Protein AF-A0A645GY65-F1 (afdb_monomer_lite)

Sequence (149 aa):
MNASAKSGIRGVAYAVSGYEPAAQAVIEAFKMYVREEARAWEKEFPDELYYEWYRLYELKKPEKGGHPGNVRWFTERHIYETLAKSEGKILDIAKENREENGKRGDKIHMFLSDVGVKALRRHIGKIIGMASMCETKEQYESALERVFK

Organism: NCBI:txid1076179

pLDDT: mean 72.35, std 18.36, range [25.11, 96.75]

Foldseek 3Di:
DDDDPPVPPDPDPPPDDDDDPVVVVLVVVLVQWFALAFADDDCLADVLLLVLVCQAVVNDQDPPPDGPPCVVVCCCPQQLVLCCLVSPPNNVVLVVSCVVHHDPPGDSNRRTDPVNSVVSSVSSVVLSVLSVPDNHNVSSVVSSVVVRD

InterPro domains:
  IPR018874 Bacteriophage Mx8, p63, C-terminal [PF10546] (31-119)

Structure (mmCIF, N/CA/C/O backbone):
data_AF-A0A645GY65-F1
#
_entry.id   AF-A0A645GY65-F1
#
loop_
_atom_site.group_PDB
_atom_site.id
_atom_site.type_symbol
_atom_site.label_atom_id
_atom_site.label_alt_id
_atom_site.label_comp_id
_atom_site.label_asym_id
_atom_site.label_entity_id
_atom_site.label_seq_id
_atom_site.pdbx_PDB_ins_code
_atom_site.Cartn_x
_atom_site.Cartn_y
_atom_site.Cartn_z
_atom_site.occupancy
_atom_site.B_iso_or_equiv
_atom_site.auth_seq_id
_atom_site.auth_comp_id
_atom_site.auth_asym_id
_atom_site.auth_atom_id
_atom_site.pdbx_PDB_model_num
ATOM 1 N N . MET A 1 1 ? 19.492 1.162 -36.574 1.00 39.34 1 MET A N 1
ATOM 2 C CA . MET A 1 1 ? 19.285 -0.121 -35.867 1.00 39.34 1 MET A CA 1
ATOM 3 C C . MET A 1 1 ? 20.608 -0.548 -35.250 1.00 39.34 1 MET A C 1
ATOM 5 O O . MET A 1 1 ? 21.632 -0.233 -35.842 1.00 39.34 1 MET A O 1
ATOM 9 N N . ASN A 1 2 ? 20.539 -1.229 -34.099 1.00 25.11 2 ASN A N 1
ATOM 10 C CA . ASN A 1 2 ? 21.614 -1.712 -33.206 1.00 25.11 2 ASN A CA 1
ATOM 11 C C . ASN A 1 2 ? 21.962 -0.695 -32.101 1.00 25.11 2 ASN A C 1
ATOM 13 O O . ASN A 1 2 ? 22.823 0.156 -32.276 1.00 25.11 2 ASN A O 1
ATOM 17 N N . ALA A 1 3 ? 21.126 -0.532 -31.070 1.00 33.16 3 ALA A N 1
ATOM 18 C CA . ALA A 1 3 ? 20.764 -1.467 -29.989 1.00 33.16 3 ALA A CA 1
ATOM 19 C C . ALA A 1 3 ? 21.878 -1.628 -28.935 1.00 33.16 3 ALA A C 1
ATOM 21 O O . ALA A 1 3 ? 22.902 -2.251 -29.171 1.00 33.16 3 ALA A O 1
ATOM 22 N N . SER A 1 4 ? 21.598 -1.044 -27.765 1.00 41.69 4 SER A N 1
ATOM 23 C CA . SER A 1 4 ? 22.017 -1.466 -26.425 1.00 41.69 4 SER A CA 1
ATOM 24 C C . SER A 1 4 ? 23.502 -1.785 -26.192 1.00 41.69 4 SER A C 1
ATOM 26 O O . SER A 1 4 ? 23.890 -2.933 -26.024 1.00 41.69 4 SER A O 1
ATOM 28 N N . ALA A 1 5 ? 24.331 -0.745 -26.074 1.00 32.97 5 ALA A N 1
ATOM 29 C CA . ALA A 1 5 ? 25.681 -0.854 -25.496 1.00 32.97 5 ALA A CA 1
ATOM 30 C C . ALA A 1 5 ? 25.869 -0.001 -24.222 1.00 32.97 5 ALA A C 1
ATOM 32 O O . ALA A 1 5 ? 26.986 0.175 -23.747 1.00 32.97 5 ALA A O 1
ATOM 33 N N . LYS A 1 6 ? 24.779 0.529 -23.643 1.00 33.69 6 LYS A N 1
ATOM 34 C CA . LYS A 1 6 ? 24.799 1.271 -22.363 1.00 33.69 6 LYS A CA 1
ATOM 35 C C . LYS A 1 6 ? 24.056 0.585 -21.212 1.00 33.69 6 LYS A C 1
ATOM 37 O O . LYS A 1 6 ? 24.074 1.102 -20.104 1.00 33.69 6 LYS A O 1
ATOM 42 N N . SER A 1 7 ? 23.462 -0.583 -21.453 1.00 39.22 7 SER A N 1
ATOM 43 C CA . SER A 1 7 ? 22.717 -1.352 -20.441 1.00 39.22 7 SER A CA 1
ATOM 44 C C . SER A 1 7 ? 23.596 -2.397 -19.713 1.00 39.22 7 SER A C 1
ATOM 46 O O . SER A 1 7 ? 23.162 -3.073 -18.792 1.00 39.22 7 SER A O 1
ATOM 48 N N . GLY A 1 8 ? 24.883 -2.503 -20.073 1.00 31.66 8 GLY A N 1
ATOM 49 C CA . GLY A 1 8 ? 25.800 -3.521 -19.541 1.00 31.66 8 GLY A CA 1
ATOM 50 C C . GLY A 1 8 ? 26.420 -3.242 -18.166 1.00 31.66 8 GLY A C 1
ATOM 51 O O . GLY A 1 8 ? 27.211 -4.054 -17.702 1.00 31.66 8 GLY A O 1
ATOM 52 N N . ILE A 1 9 ? 26.131 -2.111 -17.512 1.00 38.38 9 ILE A N 1
ATOM 53 C CA . ILE A 1 9 ? 26.798 -1.735 -16.253 1.00 38.38 9 ILE A CA 1
ATOM 54 C C . ILE A 1 9 ? 25.813 -1.007 -15.334 1.00 38.38 9 ILE A C 1
ATOM 56 O O . ILE A 1 9 ? 25.850 0.215 -15.213 1.00 38.38 9 ILE A O 1
ATOM 60 N N . ARG A 1 10 ? 24.911 -1.756 -14.694 1.00 38.78 10 ARG A N 1
ATOM 61 C CA . ARG A 1 10 ? 24.408 -1.405 -13.350 1.00 38.78 10 ARG A CA 1
ATOM 62 C C . ARG A 1 10 ? 23.792 -2.570 -12.567 1.00 38.78 10 ARG A C 1
ATOM 64 O O . ARG A 1 10 ? 23.155 -2.370 -11.548 1.00 38.78 10 ARG A O 1
ATOM 71 N N . GLY A 1 11 ? 24.100 -3.809 -12.952 1.00 39.19 11 GLY A N 1
ATOM 72 C CA . GLY A 1 11 ? 23.911 -4.992 -12.102 1.00 39.19 11 GLY A CA 1
ATOM 73 C C . GLY A 1 11 ? 24.968 -5.130 -10.995 1.00 39.19 11 GLY A C 1
ATOM 74 O O . GLY A 1 11 ? 25.327 -6.247 -10.641 1.00 39.19 11 GLY A O 1
ATOM 75 N N . VAL A 1 12 ? 25.530 -4.022 -10.497 1.00 43.38 12 VAL A N 1
ATOM 76 C CA . VAL A 1 12 ? 26.691 -4.019 -9.592 1.00 43.38 12 VAL A CA 1
ATOM 77 C C . VAL A 1 12 ? 26.469 -3.018 -8.459 1.00 43.38 12 VAL A C 1
ATOM 79 O O . VAL A 1 12 ? 27.071 -1.952 -8.425 1.00 43.38 12 VAL A O 1
ATOM 82 N N . ALA A 1 13 ? 25.601 -3.381 -7.517 1.00 37.78 13 ALA A N 1
ATOM 83 C CA . ALA A 1 13 ? 25.566 -2.764 -6.187 1.00 37.78 13 ALA A CA 1
ATOM 84 C C . ALA A 1 13 ? 25.599 -3.787 -5.035 1.00 37.78 13 ALA A C 1
ATOM 86 O O . ALA A 1 13 ? 25.498 -3.399 -3.880 1.00 37.78 13 ALA A O 1
ATOM 87 N N . TYR A 1 14 ? 25.832 -5.077 -5.310 1.00 40.44 14 TYR A N 1
ATOM 88 C CA . TYR A 1 14 ? 26.063 -6.082 -4.258 1.00 40.44 14 TYR A CA 1
ATOM 89 C C . TYR A 1 14 ? 27.340 -6.887 -4.483 1.00 40.44 14 TYR A C 1
ATOM 91 O O . TYR A 1 14 ? 27.427 -8.080 -4.210 1.00 40.44 14 TYR A O 1
ATOM 99 N N . ALA A 1 15 ? 28.380 -6.197 -4.944 1.00 37.50 15 ALA A N 1
ATOM 100 C CA . ALA A 1 15 ? 29.741 -6.702 -4.902 1.00 37.50 15 ALA A CA 1
ATOM 101 C C . ALA A 1 15 ? 30.313 -6.628 -3.473 1.00 37.50 15 ALA A C 1
ATOM 103 O O . ALA A 1 15 ? 31.342 -5.999 -3.282 1.00 37.50 15 ALA A O 1
ATOM 104 N N . VAL A 1 16 ? 29.669 -7.254 -2.478 1.00 44.41 16 VAL A N 1
ATOM 105 C CA . VAL A 1 16 ? 30.331 -7.706 -1.240 1.00 44.41 16 VAL A CA 1
ATOM 106 C C . VAL A 1 16 ? 29.536 -8.883 -0.647 1.00 44.41 16 VAL A C 1
ATOM 108 O O . VAL A 1 16 ? 28.386 -8.716 -0.260 1.00 44.41 16 VAL A O 1
ATOM 111 N N . SER A 1 17 ? 30.206 -10.030 -0.483 1.00 44.38 17 SER A N 1
ATOM 112 C CA . SER A 1 17 ? 29.851 -11.200 0.352 1.00 44.38 17 SER A CA 1
ATOM 113 C C . SER A 1 17 ? 28.990 -12.331 -0.248 1.00 44.38 17 SER A C 1
ATOM 115 O O . SER A 1 17 ? 27.897 -12.117 -0.748 1.00 44.38 17 SER A O 1
ATOM 117 N N . GLY A 1 18 ? 29.500 -13.565 -0.111 1.00 44.66 18 GLY A N 1
ATOM 118 C CA . GLY A 1 18 ? 28.708 -14.775 0.153 1.00 44.66 18 GLY A CA 1
ATOM 119 C C . GLY A 1 18 ? 27.786 -15.282 -0.957 1.00 44.66 18 GLY A C 1
ATOM 120 O O . GLY A 1 18 ? 26.628 -14.895 -1.044 1.00 44.66 18 GLY A O 1
ATOM 121 N N . TYR A 1 19 ? 28.270 -16.240 -1.748 1.00 37.78 19 TYR A N 1
ATOM 122 C CA . TYR A 1 19 ? 27.433 -17.023 -2.658 1.00 37.78 19 TYR A CA 1
ATOM 123 C C . TYR A 1 19 ? 26.401 -17.852 -1.866 1.00 37.78 19 TYR A C 1
ATOM 125 O O . TYR A 1 19 ? 26.767 -18.801 -1.178 1.00 37.78 19 TYR A O 1
ATOM 133 N N . GLU A 1 20 ? 25.121 -17.495 -1.980 1.00 41.62 20 GLU A N 1
ATOM 134 C CA . GLU A 1 20 ? 23.972 -18.176 -1.366 1.00 41.62 20 GLU A CA 1
ATOM 135 C C . GLU A 1 20 ? 22.923 -18.443 -2.469 1.00 41.62 20 GLU A C 1
ATOM 137 O O . GLU A 1 20 ? 22.259 -17.510 -2.933 1.00 41.62 20 GLU A O 1
ATOM 142 N N . PRO A 1 21 ? 22.750 -19.696 -2.934 1.00 45.09 21 PRO A N 1
ATOM 143 C CA . PRO A 1 21 ? 21.806 -20.046 -4.004 1.00 45.09 21 PRO A CA 1
ATOM 144 C C . PRO A 1 21 ? 20.354 -19.615 -3.734 1.00 45.09 21 PRO A C 1
ATOM 146 O O . PRO A 1 21 ? 19.621 -19.274 -4.664 1.00 45.09 21 PRO A O 1
ATOM 149 N N . ALA A 1 22 ? 19.950 -19.563 -2.461 1.00 47.94 22 ALA A N 1
ATOM 150 C CA . ALA A 1 22 ? 18.637 -19.075 -2.049 1.00 47.94 22 ALA A CA 1
ATOM 151 C C . ALA A 1 22 ? 18.451 -17.579 -2.350 1.00 47.94 22 ALA A C 1
ATOM 153 O O . ALA A 1 22 ? 17.368 -17.170 -2.765 1.00 47.94 22 ALA A O 1
ATOM 154 N N . ALA A 1 23 ? 19.504 -16.766 -2.208 1.00 42.19 23 ALA A N 1
ATOM 155 C CA . ALA A 1 23 ? 19.465 -15.335 -2.497 1.00 42.19 23 ALA A CA 1
ATOM 156 C C . ALA A 1 23 ? 19.293 -15.052 -3.998 1.00 42.19 23 ALA A C 1
ATOM 158 O O . ALA A 1 23 ? 18.580 -14.117 -4.362 1.00 42.19 23 ALA A O 1
ATOM 159 N N . GLN A 1 24 ? 19.874 -15.882 -4.868 1.00 44.69 24 GLN A N 1
ATOM 160 C CA . GLN A 1 24 ? 19.750 -15.732 -6.319 1.00 44.69 24 GLN A CA 1
ATOM 161 C C . GLN A 1 24 ? 18.357 -16.117 -6.834 1.00 44.69 24 GLN A C 1
ATOM 163 O O . GLN A 1 24 ? 17.780 -15.371 -7.620 1.00 44.69 24 GLN A O 1
ATOM 168 N N . ALA A 1 25 ? 17.781 -17.227 -6.359 1.00 45.19 25 ALA A N 1
ATOM 169 C CA . ALA A 1 25 ? 16.414 -17.630 -6.715 1.00 45.19 25 ALA A CA 1
ATOM 170 C C . ALA A 1 25 ? 15.377 -16.582 -6.275 1.00 45.19 25 ALA A C 1
ATOM 172 O O . ALA A 1 25 ? 14.427 -16.274 -6.991 1.00 45.19 25 ALA A O 1
ATOM 173 N N . VAL A 1 26 ? 15.622 -15.981 -5.111 1.00 45.38 26 VAL A N 1
ATOM 174 C CA . VAL A 1 26 ? 14.944 -14.789 -4.601 1.00 45.38 26 VAL A CA 1
ATOM 175 C C . VAL A 1 26 ? 15.076 -13.647 -5.614 1.00 45.38 26 VAL A C 1
ATOM 177 O O . VAL A 1 26 ? 14.064 -13.190 -6.132 1.00 45.38 26 VAL A O 1
ATOM 180 N N . ILE A 1 27 ? 16.291 -13.223 -5.974 1.00 47.78 27 ILE A N 1
ATOM 181 C CA . ILE A 1 27 ? 16.529 -12.129 -6.937 1.00 47.78 27 ILE A CA 1
ATOM 182 C C . ILE A 1 27 ? 15.859 -12.392 -8.298 1.00 47.78 27 ILE A C 1
ATOM 184 O O . ILE A 1 27 ? 15.284 -11.477 -8.885 1.00 47.78 27 ILE A O 1
ATOM 188 N N . GLU A 1 28 ? 15.892 -13.622 -8.805 1.00 54.38 28 GLU A N 1
ATOM 189 C CA . GLU A 1 28 ? 15.247 -13.997 -10.068 1.00 54.38 28 GLU A CA 1
ATOM 190 C C . GLU A 1 28 ? 13.721 -13.987 -9.983 1.00 54.38 28 GLU A C 1
ATOM 192 O O . GLU A 1 28 ? 13.072 -13.478 -10.898 1.00 54.38 28 GLU A O 1
ATOM 197 N N . ALA A 1 29 ? 13.145 -14.445 -8.867 1.00 52.78 29 ALA A N 1
ATOM 198 C CA . ALA A 1 29 ? 11.728 -14.245 -8.590 1.00 52.78 29 ALA A CA 1
ATOM 199 C C . ALA A 1 29 ? 11.391 -12.747 -8.575 1.00 52.78 29 ALA A C 1
ATOM 201 O O . ALA A 1 29 ? 10.402 -12.346 -9.180 1.00 52.78 29 ALA A O 1
ATOM 202 N N . PHE A 1 30 ? 12.251 -11.905 -7.992 1.00 57.47 30 PHE A N 1
ATOM 203 C CA . PHE A 1 30 ? 12.052 -10.453 -7.920 1.00 57.47 30 PHE A CA 1
ATOM 204 C C . PHE A 1 30 ? 12.163 -9.739 -9.274 1.00 57.47 30 PHE A C 1
ATOM 206 O O . PHE A 1 30 ? 11.383 -8.819 -9.531 1.00 57.47 30 PHE A O 1
ATOM 213 N N . LYS A 1 31 ? 13.029 -10.202 -10.186 1.00 61.25 31 LYS A N 1
ATOM 214 C CA . LYS A 1 31 ? 13.088 -9.702 -11.574 1.00 61.25 31 LYS A CA 1
ATOM 215 C C . LYS A 1 31 ? 11.771 -9.888 -12.324 1.00 61.25 31 LYS A C 1
ATOM 217 O O . LYS A 1 31 ? 11.474 -9.106 -13.218 1.00 61.25 31 LYS A O 1
ATOM 222 N N . MET A 1 32 ? 10.956 -10.880 -11.955 1.00 65.19 32 MET A N 1
ATOM 223 C CA . MET A 1 32 ? 9.642 -11.056 -12.571 1.00 65.19 32 MET A CA 1
ATOM 224 C C . MET A 1 32 ? 8.642 -9.978 -12.161 1.00 65.19 32 MET A C 1
ATOM 226 O O . MET A 1 32 ? 7.670 -9.806 -12.887 1.00 65.19 32 MET A O 1
ATOM 230 N N . TYR A 1 33 ? 8.840 -9.260 -11.047 1.00 62.81 33 TYR A N 1
ATOM 231 C CA . TYR A 1 33 ? 7.889 -8.274 -10.508 1.00 62.81 33 TYR A CA 1
ATOM 232 C C . TYR A 1 33 ? 8.244 -6.818 -10.841 1.00 62.81 33 TYR A C 1
ATOM 234 O O . TYR A 1 33 ? 7.383 -5.945 -10.728 1.00 62.81 33 TYR A O 1
ATOM 242 N N . VAL A 1 34 ? 9.473 -6.545 -11.286 1.00 66.56 34 VAL A N 1
ATOM 243 C CA . VAL A 1 34 ? 9.984 -5.192 -11.563 1.00 66.56 34 VAL A CA 1
ATOM 244 C C . VAL A 1 34 ? 10.368 -5.069 -13.040 1.00 66.56 34 VAL A C 1
ATOM 246 O O . VAL A 1 34 ? 10.844 -6.023 -13.646 1.00 66.56 34 VAL A O 1
ATOM 249 N N . ARG A 1 35 ? 10.143 -3.897 -13.635 1.00 75.50 35 ARG A N 1
ATOM 250 C CA . ARG A 1 35 ? 10.564 -3.545 -15.000 1.00 75.50 35 ARG A CA 1
ATOM 251 C C . ARG A 1 35 ? 11.487 -2.328 -14.971 1.00 75.50 35 ARG A C 1
ATOM 253 O O . ARG A 1 35 ? 11.348 -1.475 -14.103 1.00 75.50 35 ARG A O 1
ATOM 260 N N . GLU A 1 36 ? 12.394 -2.246 -15.941 1.00 65.19 36 GLU A N 1
ATOM 261 C CA . GLU A 1 36 ? 13.403 -1.175 -16.024 1.00 65.19 36 GLU A CA 1
ATOM 262 C C . GLU A 1 36 ? 12.829 0.180 -16.442 1.00 65.19 36 GLU A C 1
ATOM 264 O O . GLU A 1 36 ? 13.295 1.228 -16.007 1.00 65.19 36 GLU A O 1
ATOM 269 N N . GLU A 1 37 ? 11.800 0.171 -17.285 1.00 67.69 37 GLU A N 1
ATOM 270 C CA . GLU A 1 37 ? 11.194 1.396 -17.800 1.00 67.69 37 GLU A CA 1
ATOM 271 C C . GLU A 1 37 ? 9.830 1.638 -17.170 1.00 67.69 37 GLU A C 1
ATOM 273 O O . GLU A 1 37 ? 9.017 0.716 -17.062 1.00 67.69 37 GLU A O 1
ATOM 278 N N . ALA A 1 38 ? 9.539 2.897 -16.844 1.00 71.88 38 ALA A N 1
ATOM 279 C CA . ALA A 1 38 ? 8.220 3.304 -16.391 1.00 71.88 38 ALA A CA 1
ATOM 280 C C . ALA A 1 38 ? 7.160 2.980 -17.459 1.00 71.88 38 ALA A C 1
ATOM 282 O O . ALA A 1 38 ? 7.228 3.451 -18.596 1.00 71.88 38 ALA A O 1
ATOM 283 N N . ARG A 1 39 ? 6.148 2.194 -17.094 1.00 71.38 39 ARG A N 1
ATOM 284 C CA . ARG A 1 39 ? 4.963 1.990 -17.934 1.00 71.38 39 ARG A CA 1
ATOM 285 C C . ARG A 1 39 ? 4.087 3.250 -17.951 1.00 71.38 39 ARG A C 1
ATOM 287 O O . ARG A 1 39 ? 4.200 4.108 -17.074 1.00 71.38 39 ARG A O 1
ATOM 294 N N . ALA A 1 40 ? 3.176 3.339 -18.921 1.00 68.81 40 ALA A N 1
ATOM 295 C CA . ALA A 1 40 ? 2.171 4.400 -18.948 1.00 68.81 40 ALA A CA 1
ATOM 296 C C . ALA A 1 40 ? 1.359 4.414 -17.642 1.00 68.81 40 ALA A C 1
ATOM 298 O O . ALA A 1 40 ? 1.037 3.360 -17.092 1.00 68.81 40 ALA A O 1
ATOM 299 N N . TRP A 1 41 ? 1.045 5.608 -17.136 1.00 65.06 41 TRP A N 1
ATOM 300 C CA . TRP A 1 41 ? 0.253 5.735 -15.917 1.00 65.06 41 TRP A CA 1
ATOM 301 C C . TRP A 1 41 ? -1.121 5.088 -16.113 1.00 65.06 41 TRP A C 1
ATOM 303 O O . TRP A 1 41 ? -1.842 5.415 -17.054 1.00 65.06 41 TRP A O 1
ATOM 313 N N . GLU A 1 42 ? -1.483 4.197 -15.200 1.00 63.56 42 GLU A N 1
ATOM 314 C CA . GLU A 1 42 ? -2.791 3.557 -15.143 1.00 63.56 42 GLU A CA 1
ATOM 315 C C . GLU A 1 42 ? -3.310 3.692 -13.714 1.00 63.56 42 GLU A C 1
ATOM 317 O O . GLU A 1 42 ? -2.539 3.684 -12.746 1.00 63.56 42 GLU A O 1
ATOM 322 N N . LYS A 1 43 ? -4.627 3.822 -13.563 1.00 74.44 43 LYS A N 1
ATOM 323 C CA . LYS A 1 43 ? -5.246 3.899 -12.244 1.00 74.44 43 LYS A CA 1
ATOM 324 C C . LYS A 1 43 ? -5.228 2.516 -11.587 1.00 74.44 43 LYS A C 1
ATOM 326 O O . LYS A 1 43 ? -6.160 1.738 -11.734 1.00 74.44 43 LYS A O 1
ATOM 331 N N . GLU A 1 44 ? -4.156 2.233 -10.856 1.00 77.31 44 GLU A N 1
ATOM 332 C CA . GLU A 1 44 ? -3.969 0.970 -10.124 1.00 77.31 44 GLU A CA 1
ATOM 333 C C . GLU A 1 44 ? -4.670 0.926 -8.768 1.00 77.31 44 GLU A C 1
ATOM 335 O O . GLU A 1 44 ? -4.989 -0.140 -8.246 1.00 77.31 44 GLU A O 1
ATOM 340 N N . PHE A 1 45 ? -4.896 2.099 -8.187 1.00 80.56 45 PHE A N 1
ATOM 341 C CA . PHE A 1 45 ? -5.469 2.243 -6.861 1.00 80.56 45 PHE A CA 1
ATOM 342 C C . PHE A 1 45 ? -6.964 2.560 -7.006 1.00 80.56 45 PHE A C 1
ATOM 344 O O . PHE A 1 45 ? -7.307 3.607 -7.571 1.00 80.56 45 PHE A O 1
ATOM 351 N N . PRO A 1 46 ? -7.859 1.665 -6.553 1.00 86.31 46 PRO A N 1
ATOM 352 C CA . PRO A 1 46 ? -9.297 1.874 -6.637 1.00 86.31 46 PRO A CA 1
ATOM 353 C C . PRO A 1 46 ? -9.746 2.952 -5.644 1.00 86.31 46 PRO A C 1
ATOM 355 O O . PRO A 1 46 ? -9.156 3.114 -4.576 1.00 86.31 46 PRO A O 1
ATOM 358 N N . ASP A 1 47 ? -10.827 3.664 -5.974 1.00 85.88 47 ASP A N 1
ATOM 359 C CA . ASP A 1 47 ? -11.347 4.748 -5.124 1.00 85.88 47 ASP A CA 1
ATOM 360 C C . ASP A 1 47 ? -11.805 4.258 -3.746 1.00 85.88 47 ASP A C 1
ATOM 362 O O . ASP A 1 47 ? -11.685 4.981 -2.760 1.00 85.88 47 ASP A O 1
ATOM 366 N N . GLU A 1 48 ? -12.268 3.010 -3.680 1.00 89.31 48 GLU A N 1
ATOM 367 C CA . GLU A 1 48 ? -12.691 2.325 -2.458 1.00 89.31 48 GLU A CA 1
ATOM 368 C C . GLU A 1 48 ? -11.605 2.320 -1.378 1.00 89.31 48 GLU A C 1
ATOM 370 O O . GLU A 1 48 ? -11.891 2.626 -0.224 1.00 89.31 48 GLU A O 1
ATOM 375 N N . LEU A 1 49 ? -10.341 2.099 -1.758 1.00 90.06 49 LEU A N 1
ATOM 376 C CA . LEU A 1 49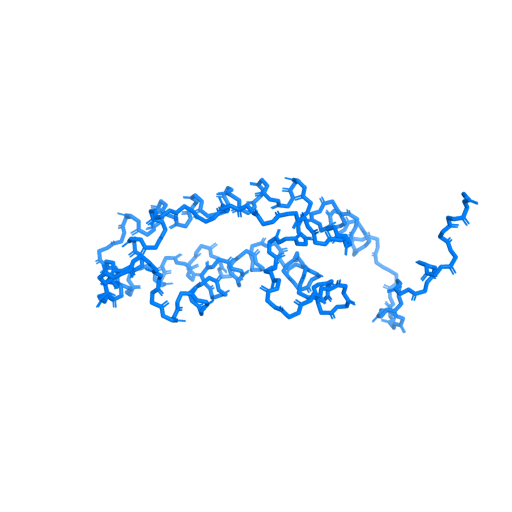 ? -9.215 2.158 -0.825 1.00 90.06 49 LEU A CA 1
ATOM 377 C C . LEU A 1 49 ? -9.139 3.519 -0.124 1.00 90.06 49 LEU A C 1
ATOM 379 O O . LEU A 1 49 ? -8.936 3.607 1.086 1.00 90.06 49 LEU A O 1
ATOM 383 N N . TYR A 1 50 ? -9.305 4.594 -0.893 1.00 87.56 50 TYR A N 1
ATOM 384 C CA . TYR A 1 50 ? -9.237 5.945 -0.358 1.00 87.56 50 TYR A CA 1
ATOM 385 C C . TYR A 1 50 ? -10.463 6.278 0.491 1.00 87.56 50 TYR A C 1
ATOM 387 O O . TYR A 1 50 ? -10.325 6.983 1.487 1.00 87.56 50 TYR A O 1
ATOM 395 N N . TYR A 1 51 ? -11.641 5.757 0.141 1.00 89.38 51 TYR A N 1
ATOM 396 C CA . TYR A 1 51 ? -12.846 5.910 0.954 1.00 89.38 51 TYR A CA 1
ATOM 397 C C . TYR A 1 51 ? -12.719 5.236 2.315 1.00 89.38 51 TYR A C 1
ATOM 399 O O . TYR A 1 51 ? -13.065 5.860 3.318 1.00 89.38 51 TYR A O 1
ATOM 407 N N . GLU A 1 52 ? -12.144 4.036 2.366 1.00 92.69 52 GLU A N 1
ATOM 408 C CA . GLU A 1 52 ? -11.866 3.366 3.635 1.00 92.69 52 GLU A CA 1
ATOM 409 C C . GLU A 1 52 ? -10.898 4.174 4.504 1.00 92.69 52 GLU A C 1
ATOM 411 O O . GLU A 1 52 ? -11.145 4.369 5.693 1.00 92.69 52 GLU A O 1
ATOM 416 N N . TRP A 1 53 ? -9.839 4.750 3.926 1.00 91.69 53 TRP A N 1
ATOM 417 C CA . TRP A 1 53 ? -8.946 5.627 4.691 1.00 91.69 53 TRP A CA 1
ATOM 418 C C . TRP A 1 53 ? -9.618 6.921 5.146 1.00 91.69 53 TRP A C 1
ATOM 420 O O . TRP A 1 53 ? -9.354 7.380 6.253 1.00 91.69 53 TRP A O 1
ATOM 430 N N . TYR A 1 54 ? -10.496 7.519 4.341 1.00 90.00 54 TYR A N 1
ATOM 431 C CA . TYR A 1 54 ? -11.222 8.716 4.773 1.00 90.00 54 TYR A CA 1
ATOM 432 C C . TYR A 1 54 ? -12.146 8.424 5.944 1.00 90.00 54 TYR A C 1
ATOM 434 O O . TYR A 1 54 ? -12.202 9.224 6.874 1.00 90.00 54 TYR A O 1
ATOM 442 N N . ARG A 1 55 ? -12.816 7.269 5.913 1.00 92.06 55 ARG A N 1
ATOM 443 C CA . ARG A 1 55 ? -13.669 6.792 6.998 1.00 92.06 55 ARG A CA 1
ATOM 444 C C . ARG A 1 55 ? -12.859 6.526 8.265 1.00 92.06 55 ARG A C 1
ATOM 446 O O . ARG A 1 55 ? -13.173 7.086 9.305 1.00 92.06 55 ARG A O 1
ATOM 453 N N . LEU A 1 56 ? -11.808 5.712 8.169 1.00 94.06 56 LEU A N 1
ATOM 454 C CA . LEU A 1 56 ? -11.036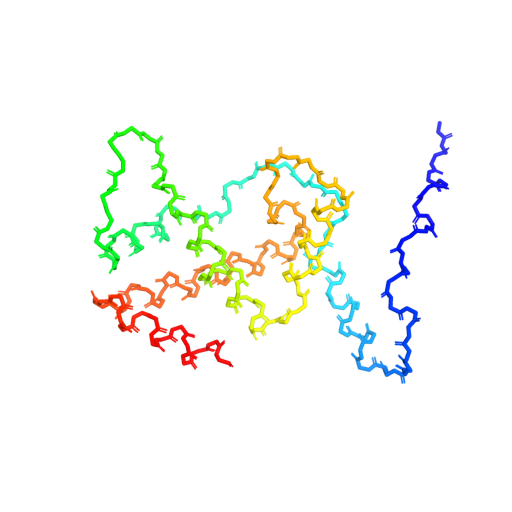 5.254 9.329 1.00 94.06 56 LEU A CA 1
ATOM 455 C C . LEU A 1 56 ? -10.217 6.369 9.988 1.00 94.0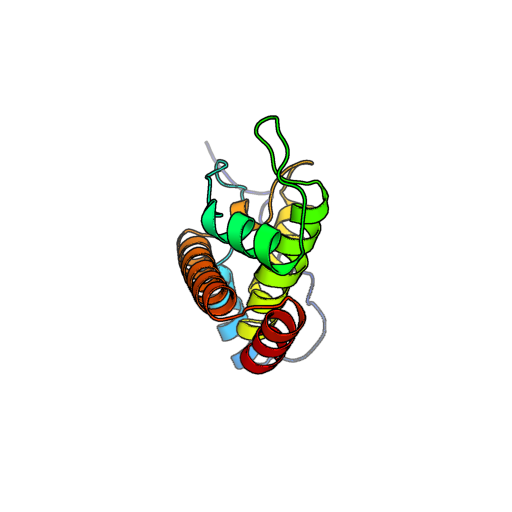6 56 LEU A C 1
ATOM 457 O O . LEU A 1 56 ? -10.084 6.381 11.205 1.00 94.06 56 LEU A O 1
ATOM 461 N N . TYR A 1 57 ? -9.666 7.296 9.200 1.00 91.31 57 TYR A N 1
ATOM 462 C CA . TYR A 1 57 ? -8.814 8.386 9.696 1.00 91.31 57 TYR A CA 1
ATOM 463 C C . TYR A 1 57 ? -9.555 9.725 9.806 1.00 91.31 57 TYR A C 1
ATOM 465 O O . TYR A 1 57 ? -8.906 10.757 9.975 1.00 91.31 57 TYR A O 1
ATOM 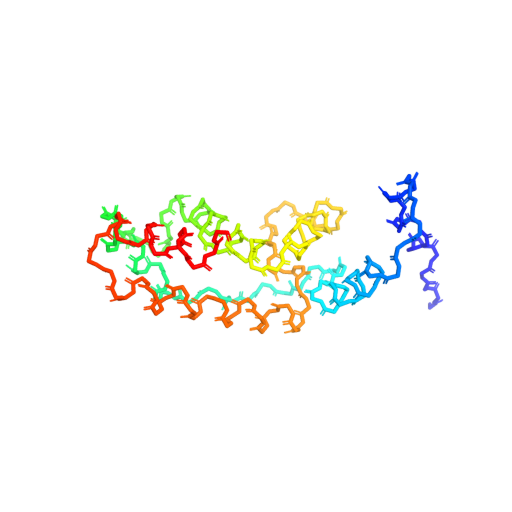473 N N . GLU A 1 58 ? -10.885 9.718 9.666 1.00 89.62 58 GLU A N 1
ATOM 474 C CA . GLU A 1 58 ? -11.751 10.904 9.763 1.00 89.62 58 GLU A CA 1
ATOM 475 C C . GLU A 1 58 ? -11.284 12.071 8.869 1.00 89.62 58 GLU A C 1
ATOM 477 O O . GLU A 1 58 ? -11.312 13.252 9.232 1.00 89.62 58 GLU A O 1
ATOM 482 N N . LEU A 1 59 ? -10.809 11.744 7.665 1.00 86.62 59 LEU A N 1
ATOM 483 C CA . LEU A 1 59 ? -10.240 12.726 6.747 1.00 86.62 59 LEU A CA 1
ATOM 484 C C . LEU A 1 59 ? -11.343 13.413 5.947 1.00 86.62 59 LEU A C 1
ATOM 486 O O . LEU A 1 59 ? -12.215 12.771 5.361 1.00 86.62 59 LEU A O 1
ATOM 490 N N . LYS A 1 60 ? -11.248 14.739 5.822 1.00 80.62 60 LYS A N 1
ATOM 491 C CA . LYS A 1 60 ? -12.138 15.501 4.941 1.00 80.62 60 LYS A CA 1
ATOM 492 C C . LYS A 1 60 ? -11.849 15.156 3.480 1.00 80.62 60 LYS A C 1
ATOM 494 O O . LYS A 1 60 ? -10.759 15.436 2.975 1.00 80.62 60 LYS A O 1
ATOM 499 N N . LYS A 1 61 ? -12.841 14.589 2.791 1.00 72.38 61 LYS A N 1
ATOM 500 C CA . LYS A 1 61 ? -12.792 14.400 1.337 1.00 72.38 61 LYS A CA 1
ATOM 501 C C . LYS A 1 61 ? -12.727 15.778 0.654 1.00 72.38 61 LYS A C 1
ATOM 503 O O . LYS A 1 61 ? -13.535 16.641 0.995 1.00 72.38 61 LYS A O 1
ATOM 508 N N . PRO A 1 62 ? -11.804 16.015 -0.294 1.00 71.75 62 PRO A N 1
ATOM 509 C CA . PRO A 1 62 ? -11.733 17.291 -0.998 1.00 71.75 62 PRO A CA 1
ATOM 510 C C . PRO A 1 62 ? -12.991 17.522 -1.847 1.00 71.75 62 PRO A C 1
ATOM 512 O O . PRO A 1 62 ? -13.462 16.605 -2.519 1.00 71.75 62 PRO A O 1
ATOM 515 N N . GLU A 1 63 ? -13.516 18.751 -1.846 1.00 67.31 63 GLU A N 1
ATOM 516 C CA . GLU A 1 63 ? -14.710 19.134 -2.625 1.00 67.31 63 GLU A CA 1
ATOM 517 C C . GLU A 1 63 ? -14.454 19.159 -4.140 1.00 67.31 63 GLU A C 1
ATOM 519 O O . GLU A 1 63 ? -15.356 18.910 -4.938 1.00 67.31 63 GLU A O 1
ATOM 524 N N . LYS A 1 64 ? -13.213 19.443 -4.554 1.00 64.88 64 LYS A N 1
ATOM 525 C CA . LYS A 1 64 ? -12.776 19.400 -5.954 1.00 64.88 64 LYS A CA 1
ATOM 526 C C . LYS A 1 64 ? -11.962 18.135 -6.178 1.00 64.88 64 LYS A C 1
ATOM 528 O O . LYS A 1 64 ? -11.057 17.858 -5.396 1.00 64.88 64 LYS A O 1
ATOM 533 N N . GLY A 1 65 ? -12.303 17.401 -7.242 1.00 57.72 65 GLY A N 1
ATOM 534 C CA . GLY A 1 65 ? -11.732 16.101 -7.600 1.00 57.72 65 GLY A CA 1
ATOM 535 C C . GLY A 1 65 ? -10.243 15.994 -7.274 1.00 57.72 65 GLY A C 1
ATOM 536 O O . GLY A 1 65 ? -9.417 16.702 -7.843 1.00 57.72 65 GLY A O 1
ATOM 537 N N . GLY A 1 66 ? -9.923 15.138 -6.309 1.00 65.88 66 GLY A N 1
ATOM 538 C CA . GLY A 1 66 ? -8.581 14.990 -5.775 1.00 65.88 66 GLY A CA 1
ATOM 539 C C . GLY A 1 66 ? -8.587 14.209 -4.469 1.00 65.88 66 GLY A C 1
ATOM 540 O O . GLY A 1 66 ? -9.621 14.034 -3.824 1.00 65.88 66 GLY A O 1
ATOM 541 N N . HIS A 1 67 ? -7.409 13.737 -4.086 1.00 70.44 67 HIS A N 1
ATOM 542 C CA . HIS A 1 67 ? -7.178 13.095 -2.803 1.00 70.44 67 HIS A CA 1
ATOM 543 C C . HIS A 1 67 ? -6.479 14.081 -1.853 1.00 70.44 67 HIS A C 1
ATOM 545 O O . HIS A 1 67 ? -5.689 14.906 -2.322 1.00 70.44 67 HIS A O 1
ATOM 551 N N . PRO A 1 68 ? -6.718 14.019 -0.531 1.00 71.38 68 PRO A N 1
ATOM 552 C CA . PRO A 1 68 ? -5.972 14.820 0.430 1.00 71.38 68 PRO A CA 1
ATOM 553 C C . PRO A 1 68 ? -4.458 14.559 0.324 1.00 71.38 68 PRO A C 1
ATOM 555 O O . PRO A 1 68 ? -4.022 13.461 -0.029 1.00 71.38 68 PRO A O 1
ATOM 558 N N . GLY A 1 69 ? -3.633 15.564 0.637 1.00 67.44 69 GLY A N 1
ATOM 559 C CA . GLY A 1 69 ? -2.175 15.500 0.430 1.00 67.44 69 GLY A CA 1
ATOM 560 C C . GLY A 1 69 ? -1.461 14.368 1.187 1.00 67.44 69 GLY A C 1
ATOM 561 O O . GLY A 1 69 ? -0.390 13.920 0.778 1.00 67.44 69 GLY A O 1
ATOM 562 N N . ASN A 1 70 ? -2.079 13.849 2.248 1.00 74.88 70 ASN A N 1
ATOM 563 C CA . ASN A 1 70 ? -1.583 12.718 3.031 1.00 74.88 70 ASN A CA 1
ATOM 564 C C . ASN A 1 70 ? -1.742 11.358 2.321 1.00 74.88 70 ASN A C 1
ATOM 566 O O . ASN A 1 70 ? -1.129 10.385 2.749 1.00 74.88 70 ASN A O 1
ATOM 570 N N . VAL A 1 71 ? -2.468 11.262 1.201 1.00 78.75 71 VAL A N 1
ATOM 571 C CA . VAL A 1 71 ? -2.648 9.994 0.470 1.00 78.75 71 VAL A CA 1
ATOM 572 C C . VAL A 1 71 ? -1.336 9.395 -0.034 1.00 78.75 71 VAL A C 1
ATOM 574 O O . VAL A 1 71 ? -1.196 8.171 -0.076 1.00 78.75 71 VAL A O 1
ATOM 577 N N . ARG A 1 72 ? -0.333 10.229 -0.336 1.00 75.75 72 ARG A N 1
ATOM 578 C CA . ARG A 1 72 ? 1.022 9.740 -0.635 1.00 75.75 72 ARG A CA 1
ATOM 579 C C . ARG A 1 72 ? 1.587 8.941 0.543 1.00 75.75 72 ARG A C 1
ATOM 581 O O . ARG A 1 72 ? 2.099 7.849 0.332 1.00 75.75 72 ARG A O 1
ATOM 588 N N . TRP A 1 73 ? 1.477 9.488 1.753 1.00 80.25 73 TRP A N 1
ATOM 589 C CA . TRP A 1 73 ? 1.957 8.848 2.977 1.00 80.25 73 TRP A CA 1
ATOM 590 C C . TRP A 1 73 ? 1.179 7.564 3.271 1.00 80.25 73 TRP A C 1
ATOM 592 O O . TRP A 1 73 ? 1.795 6.539 3.544 1.00 80.25 73 TRP A O 1
ATOM 602 N N . PHE A 1 74 ? -0.148 7.574 3.097 1.00 84.88 74 PHE A N 1
ATOM 603 C CA . PHE A 1 74 ? -0.949 6.362 3.272 1.00 84.88 74 PHE A CA 1
ATOM 604 C C . PHE A 1 74 ? -0.558 5.254 2.292 1.00 84.88 74 PHE A C 1
ATOM 606 O O . PHE A 1 74 ? -0.408 4.099 2.672 1.00 84.88 74 PHE A O 1
ATOM 613 N N . THR A 1 75 ? -0.356 5.605 1.023 1.00 82.69 75 THR A N 1
ATOM 614 C CA . THR A 1 75 ? 0.057 4.637 -0.000 1.00 82.69 75 THR A CA 1
ATOM 615 C C . THR A 1 75 ? 1.426 4.043 0.332 1.00 82.69 75 THR A C 1
ATOM 617 O O . THR A 1 75 ? 1.630 2.839 0.206 1.00 82.69 75 THR A O 1
ATOM 620 N N . GLU A 1 76 ? 2.356 4.879 0.793 1.00 78.25 76 GLU A N 1
ATOM 621 C CA . GLU A 1 76 ? 3.688 4.447 1.208 1.00 78.25 76 GLU A CA 1
ATOM 622 C C . GLU A 1 76 ? 3.633 3.493 2.405 1.00 78.25 76 GLU A C 1
ATOM 624 O O . GLU A 1 76 ? 4.129 2.373 2.313 1.00 78.25 76 GLU A O 1
ATOM 629 N N . ARG A 1 77 ? 2.935 3.872 3.472 1.00 82.62 77 ARG A N 1
ATOM 630 C CA . ARG A 1 77 ? 2.877 3.087 4.706 1.00 82.62 77 ARG A CA 1
ATOM 631 C C . ARG A 1 77 ? 1.984 1.852 4.609 1.00 82.62 77 ARG A C 1
ATOM 633 O O . ARG A 1 77 ? 2.377 0.759 4.996 1.00 82.62 77 ARG A O 1
ATOM 640 N N . HIS A 1 78 ? 0.758 1.999 4.118 1.00 86.25 78 HIS A N 1
ATOM 641 C CA . HIS A 1 78 ? -0.224 0.917 4.199 1.00 86.25 78 HIS A CA 1
ATOM 642 C C . HIS A 1 78 ? -0.158 -0.034 3.025 1.00 86.25 78 HIS A C 1
ATOM 644 O O . HIS A 1 78 ? -0.531 -1.183 3.209 1.00 86.25 78 HIS A O 1
ATOM 650 N N . ILE A 1 79 ? 0.302 0.401 1.848 1.00 84.00 79 ILE A N 1
ATOM 651 C CA . ILE A 1 79 ? 0.401 -0.477 0.676 1.00 84.00 79 ILE A CA 1
ATOM 652 C C . ILE A 1 79 ? 1.836 -0.930 0.479 1.00 84.00 79 ILE A C 1
ATOM 654 O O . ILE A 1 79 ? 2.104 -2.126 0.472 1.00 84.00 79 ILE A O 1
ATOM 658 N N . TYR A 1 80 ? 2.759 0.013 0.305 1.00 77.50 80 TYR A N 1
ATOM 659 C CA . TYR A 1 80 ? 4.121 -0.327 -0.073 1.00 77.50 80 TYR A CA 1
ATOM 660 C C . TYR A 1 80 ? 4.886 -0.995 1.074 1.00 77.50 80 TYR A C 1
ATOM 662 O O . TYR A 1 80 ? 5.405 -2.088 0.867 1.00 77.50 80 TYR A O 1
ATOM 670 N N . GLU A 1 81 ? 4.926 -0.417 2.278 1.00 75.94 81 GLU A N 1
ATOM 671 C CA . GLU A 1 81 ? 5.642 -1.042 3.403 1.00 75.94 81 GLU A CA 1
ATOM 672 C C . GLU A 1 81 ? 5.045 -2.401 3.791 1.00 75.94 81 GLU A C 1
ATOM 674 O O . GLU A 1 81 ? 5.790 -3.322 4.102 1.00 75.94 81 GLU A O 1
ATOM 679 N N . THR A 1 82 ? 3.722 -2.576 3.747 1.00 77.19 82 THR A N 1
ATOM 680 C CA . THR A 1 82 ? 3.093 -3.875 4.061 1.00 77.19 82 THR A CA 1
ATOM 681 C C . THR A 1 82 ? 3.359 -4.913 2.975 1.00 77.19 82 THR A C 1
ATOM 683 O O . THR A 1 82 ? 3.611 -6.073 3.295 1.00 77.19 82 THR A O 1
ATOM 686 N N . LEU A 1 83 ? 3.385 -4.498 1.703 1.00 73.88 83 LEU A N 1
ATOM 687 C CA . LEU A 1 83 ? 3.792 -5.352 0.590 1.00 73.88 83 LEU A CA 1
ATOM 688 C C . LEU A 1 83 ? 5.254 -5.782 0.764 1.00 73.88 83 LEU A C 1
ATOM 690 O O . LEU A 1 83 ? 5.562 -6.961 0.620 1.00 73.88 83 LEU A O 1
ATOM 694 N N . ALA A 1 84 ? 6.130 -4.851 1.153 1.00 64.81 84 ALA A N 1
ATOM 695 C CA . ALA A 1 84 ? 7.530 -5.116 1.470 1.00 64.81 84 ALA A CA 1
ATOM 696 C C . ALA A 1 84 ? 7.712 -5.971 2.730 1.00 64.81 84 ALA A C 1
ATOM 698 O O . ALA A 1 84 ? 8.677 -6.701 2.832 1.00 64.81 84 ALA A O 1
ATOM 699 N N . LYS A 1 85 ? 6.805 -5.955 3.703 1.00 64.50 85 LYS A N 1
ATOM 700 C CA . LYS A 1 85 ? 6.898 -6.891 4.836 1.00 64.50 85 LYS A CA 1
ATOM 701 C C . LYS A 1 85 ? 6.436 -8.294 4.453 1.00 64.50 85 LYS A C 1
ATOM 703 O O . LYS A 1 85 ? 7.042 -9.270 4.877 1.00 64.50 85 LYS A O 1
ATOM 708 N N . SER A 1 86 ? 5.426 -8.402 3.587 1.00 58.69 86 SER A N 1
ATOM 709 C CA . SER A 1 86 ? 4.967 -9.701 3.080 1.00 58.69 86 SER A CA 1
ATOM 710 C C . SER A 1 86 ? 5.898 -10.327 2.036 1.00 58.69 86 SER A C 1
ATOM 712 O O . SER A 1 86 ? 5.997 -11.547 1.973 1.00 58.69 86 SER A O 1
ATOM 714 N N . GLU A 1 87 ? 6.573 -9.505 1.222 1.00 58.62 87 GLU A N 1
ATOM 715 C CA . GLU A 1 87 ? 7.404 -9.932 0.083 1.00 58.62 87 GLU A CA 1
ATOM 716 C C . GLU A 1 87 ? 8.698 -9.104 -0.070 1.00 58.62 87 GLU A C 1
ATOM 718 O O . GLU A 1 87 ? 9.212 -8.911 -1.171 1.00 58.62 87 GLU A O 1
ATOM 723 N N . GLY A 1 88 ? 9.240 -8.629 1.055 1.00 54.56 88 GLY A N 1
ATOM 724 C CA . GLY A 1 88 ? 10.592 -8.096 1.287 1.00 54.56 88 GLY A CA 1
ATOM 725 C C . GLY A 1 88 ? 11.108 -7.059 0.302 1.00 54.56 88 GLY A C 1
ATOM 726 O O . GLY A 1 88 ? 11.204 -5.865 0.558 1.00 54.56 88 GLY A O 1
ATOM 727 N N . LYS A 1 89 ? 11.540 -7.589 -0.833 1.00 61.47 89 LYS A N 1
ATOM 728 C CA . LYS A 1 89 ? 12.533 -6.996 -1.714 1.00 61.47 89 LYS A CA 1
ATOM 729 C C . LYS A 1 89 ? 11.910 -6.302 -2.924 1.00 61.47 89 LYS A C 1
ATOM 731 O O . LYS A 1 89 ? 12.592 -5.513 -3.564 1.00 61.47 89 LYS A O 1
ATOM 736 N N . ILE A 1 90 ? 10.625 -6.533 -3.235 1.00 66.50 90 ILE A N 1
ATOM 737 C CA . ILE A 1 90 ? 9.973 -5.929 -4.420 1.00 66.50 90 ILE A CA 1
ATOM 738 C C . ILE A 1 90 ? 9.954 -4.404 -4.327 1.00 66.50 90 ILE A C 1
ATOM 740 O O . ILE A 1 90 ? 10.239 -3.724 -5.312 1.00 66.50 90 ILE A O 1
ATOM 744 N N . LEU A 1 91 ? 9.592 -3.861 -3.160 1.00 68.31 91 LEU A N 1
ATOM 745 C CA . LEU A 1 91 ? 9.423 -2.420 -3.016 1.00 68.31 91 LEU A CA 1
ATOM 746 C C . LEU A 1 91 ? 10.749 -1.678 -3.149 1.00 68.31 91 LEU A C 1
ATOM 748 O O . LEU A 1 91 ? 10.796 -0.666 -3.845 1.00 68.31 91 LEU A O 1
ATOM 752 N N . ASP A 1 92 ? 11.788 -2.162 -2.475 1.00 72.06 92 ASP A N 1
ATOM 753 C CA . ASP A 1 92 ? 13.092 -1.504 -2.457 1.00 72.06 92 ASP A CA 1
ATOM 754 C C . ASP A 1 92 ? 13.701 -1.511 -3.859 1.00 72.06 92 ASP A C 1
ATOM 756 O O . ASP A 1 92 ? 14.063 -0.456 -4.372 1.00 72.06 92 ASP A O 1
ATOM 760 N N . ILE A 1 93 ? 13.633 -2.651 -4.555 1.00 70.50 93 ILE A N 1
ATOM 761 C CA . ILE A 1 93 ? 14.085 -2.763 -5.947 1.00 70.50 93 ILE A CA 1
ATOM 762 C C . ILE A 1 93 ? 13.276 -1.831 -6.867 1.00 70.50 93 ILE A C 1
ATOM 764 O O . ILE A 1 93 ? 13.844 -1.172 -7.733 1.00 70.50 93 ILE A O 1
ATOM 768 N N . ALA A 1 94 ? 11.953 -1.723 -6.697 1.00 73.00 94 ALA A N 1
ATOM 769 C CA . ALA A 1 94 ? 11.134 -0.819 -7.510 1.00 73.00 94 ALA A CA 1
ATOM 770 C C . ALA A 1 94 ? 11.392 0.671 -7.201 1.00 73.00 94 ALA A C 1
ATOM 772 O O . ALA A 1 94 ? 11.280 1.515 -8.094 1.00 73.00 94 ALA A O 1
ATOM 773 N N . LYS A 1 95 ? 11.731 1.013 -5.950 1.00 76.06 95 LYS A N 1
ATOM 774 C CA . LYS A 1 95 ? 12.138 2.367 -5.543 1.00 76.06 95 LYS A CA 1
ATOM 775 C C . LYS A 1 95 ? 13.487 2.736 -6.149 1.00 76.06 95 LYS A C 1
ATOM 777 O O . LYS A 1 95 ? 13.573 3.788 -6.776 1.00 76.06 95 LYS A O 1
ATOM 782 N N . GLU A 1 96 ? 14.479 1.860 -6.023 1.00 76.94 96 GLU A N 1
ATOM 783 C CA . GLU A 1 96 ? 15.801 2.030 -6.632 1.00 76.94 96 GLU A CA 1
ATOM 784 C C . GLU A 1 96 ? 15.674 2.187 -8.149 1.00 76.94 96 GLU A C 1
ATOM 786 O O . GLU A 1 96 ? 16.152 3.165 -8.718 1.00 76.94 96 GLU A O 1
ATOM 791 N N . ASN A 1 97 ? 14.911 1.308 -8.805 1.00 74.81 97 ASN A N 1
ATOM 792 C CA . ASN A 1 97 ? 14.698 1.383 -10.248 1.00 74.81 97 ASN A CA 1
ATOM 793 C C . ASN A 1 97 ? 14.061 2.718 -10.674 1.00 74.81 97 ASN A C 1
ATOM 795 O O . ASN A 1 97 ? 14.495 3.354 -11.636 1.00 74.81 97 ASN A O 1
ATOM 799 N N . ARG A 1 98 ? 13.072 3.197 -9.913 1.00 82.75 98 ARG A N 1
ATOM 800 C CA . ARG A 1 98 ? 12.466 4.514 -10.126 1.00 82.75 98 ARG A CA 1
ATOM 801 C C . ARG A 1 98 ? 13.474 5.653 -9.966 1.00 82.75 98 ARG A C 1
ATOM 803 O O . ARG A 1 98 ? 13.371 6.644 -10.683 1.00 82.75 98 ARG A O 1
ATOM 810 N N . GLU A 1 99 ? 14.370 5.576 -8.991 1.00 83.00 99 GLU A N 1
ATOM 811 C CA . GLU A 1 99 ? 15.386 6.607 -8.760 1.00 83.00 99 GLU A CA 1
ATOM 812 C C . GLU A 1 99 ? 16.434 6.635 -9.873 1.00 83.00 99 GLU A C 1
ATOM 814 O O . GLU A 1 99 ? 16.872 7.713 -10.273 1.00 83.00 99 GLU A O 1
ATOM 819 N N . GLU A 1 100 ? 16.779 5.471 -10.418 1.00 79.69 100 GLU A N 1
ATOM 820 C CA . GLU A 1 100 ? 17.765 5.352 -11.488 1.00 79.69 100 GLU A CA 1
ATOM 821 C C . GLU A 1 100 ? 17.217 5.696 -12.876 1.00 79.69 100 GLU A C 1
ATOM 823 O O . GLU A 1 100 ? 17.911 6.345 -13.663 1.00 79.69 100 GLU A O 1
ATOM 828 N N . ASN A 1 101 ? 15.993 5.254 -13.181 1.00 77.75 101 ASN A N 1
ATOM 829 C CA . ASN A 1 101 ? 15.430 5.270 -14.537 1.00 77.75 101 ASN A CA 1
ATOM 830 C C . ASN A 1 101 ? 14.207 6.187 -14.681 1.00 77.75 101 ASN A C 1
ATOM 832 O O . ASN A 1 101 ? 13.748 6.453 -15.794 1.00 77.75 101 ASN A O 1
ATOM 836 N N . GLY A 1 102 ? 13.652 6.667 -13.568 1.00 80.88 102 GLY A N 1
ATOM 837 C CA . GLY A 1 102 ? 12.435 7.465 -13.547 1.00 80.88 102 GLY A CA 1
ATOM 838 C C . GLY A 1 102 ? 12.647 8.969 -13.638 1.00 80.88 102 GLY A C 1
ATOM 839 O O . GLY A 1 102 ? 13.732 9.518 -13.452 1.00 80.88 102 GLY A O 1
ATOM 840 N N . LYS A 1 103 ? 11.547 9.671 -13.897 1.00 84.88 103 LYS A N 1
ATOM 841 C CA . LYS A 1 103 ? 11.456 11.130 -13.880 1.00 84.88 103 LYS A CA 1
ATOM 842 C C . LYS A 1 103 ? 10.769 11.612 -12.607 1.00 84.88 103 LYS A C 1
ATOM 844 O O . LYS A 1 103 ? 10.021 10.900 -11.928 1.00 84.88 103 LYS A O 1
ATOM 849 N N . ARG A 1 104 ? 10.979 12.890 -12.283 1.00 78.56 104 ARG A N 1
ATOM 850 C CA . ARG A 1 104 ? 10.258 13.545 -11.186 1.00 78.56 104 ARG A CA 1
ATOM 851 C C . ARG A 1 104 ? 8.751 13.483 -11.458 1.00 78.56 104 ARG A C 1
ATOM 853 O O . ARG A 1 104 ? 8.276 14.047 -12.433 1.00 78.56 104 ARG A O 1
ATOM 860 N N . GLY A 1 105 ? 8.013 12.842 -10.556 1.00 76.94 105 GLY A N 1
ATOM 861 C CA . GLY A 1 105 ? 6.560 12.668 -10.660 1.00 76.94 105 GLY A CA 1
ATOM 862 C C . GLY A 1 105 ? 6.128 11.218 -10.869 1.00 76.94 105 GLY A C 1
ATOM 863 O O . GLY A 1 105 ? 5.029 10.868 -10.423 1.00 76.94 105 GLY A O 1
ATOM 864 N N . ASP A 1 106 ? 7.013 10.378 -11.415 1.00 82.88 106 ASP A N 1
ATOM 865 C CA . ASP A 1 106 ? 6.732 8.963 -11.648 1.00 82.88 106 ASP A CA 1
ATOM 866 C C . ASP A 1 106 ? 6.421 8.249 -10.334 1.00 82.88 106 ASP A C 1
ATOM 868 O O . ASP A 1 106 ? 6.931 8.608 -9.260 1.00 82.88 106 ASP A O 1
ATOM 872 N N . LYS A 1 107 ? 5.544 7.250 -10.408 1.00 82.38 107 LYS A N 1
ATOM 873 C CA . LYS A 1 107 ? 5.069 6.475 -9.259 1.00 82.38 107 LYS A CA 1
ATOM 874 C C . LYS A 1 107 ? 5.735 5.106 -9.250 1.00 82.38 107 LYS A C 1
ATOM 876 O O . LYS A 1 107 ? 6.015 4.555 -10.304 1.00 82.38 107 LYS A O 1
ATOM 881 N N . ILE A 1 108 ? 5.933 4.539 -8.062 1.00 81.38 108 ILE A N 1
ATOM 882 C CA . ILE A 1 108 ? 6.626 3.250 -7.886 1.00 81.38 108 ILE A CA 1
ATOM 883 C C . ILE A 1 108 ? 5.953 2.131 -8.693 1.00 81.38 108 ILE A C 1
ATOM 885 O O . ILE A 1 108 ? 6.634 1.393 -9.393 1.00 81.38 108 ILE A O 1
ATOM 889 N N . HIS A 1 109 ? 4.617 2.058 -8.690 1.00 79.50 109 HIS A N 1
ATOM 890 C CA . HIS A 1 109 ? 3.887 1.040 -9.457 1.00 79.50 109 HIS A CA 1
ATOM 891 C C . HIS A 1 109 ? 4.138 1.096 -10.975 1.00 79.50 109 HIS A C 1
ATOM 893 O O . HIS A 1 109 ? 3.880 0.114 -11.663 1.00 79.50 109 HIS A O 1
ATOM 899 N N . MET A 1 110 ? 4.638 2.217 -11.513 1.00 82.12 110 MET A N 1
ATOM 900 C CA . MET A 1 110 ? 4.970 2.314 -12.937 1.00 82.12 110 MET A CA 1
ATOM 901 C C . MET A 1 110 ? 6.204 1.473 -13.302 1.00 82.12 110 MET A C 1
ATOM 903 O O . MET A 1 110 ? 6.362 1.110 -14.463 1.00 82.12 110 MET A O 1
ATOM 907 N N . PHE A 1 111 ? 7.036 1.126 -12.318 1.00 82.62 111 PHE A N 1
ATOM 908 C CA . PHE A 1 111 ? 8.232 0.288 -12.460 1.00 82.62 111 PHE A CA 1
ATOM 909 C C . PHE A 1 111 ? 7.954 -1.174 -12.103 1.00 82.62 111 PHE A C 1
ATOM 911 O O . PHE A 1 111 ? 8.873 -1.977 -11.988 1.00 82.62 111 PHE A O 1
ATOM 918 N N . LEU A 1 112 ? 6.685 -1.555 -11.945 1.00 80.06 112 LEU A N 1
ATOM 919 C CA . LEU A 1 112 ? 6.297 -2.950 -11.775 1.00 80.06 112 LEU A CA 1
ATOM 920 C C . LEU A 1 112 ? 6.018 -3.598 -13.134 1.00 80.06 112 LEU A C 1
ATOM 922 O O . LEU A 1 112 ? 5.447 -2.980 -14.037 1.00 80.06 112 LEU A O 1
ATOM 926 N N . SER A 1 113 ? 6.414 -4.860 -13.273 1.00 81.88 113 SER A N 1
ATOM 927 C CA . SER A 1 113 ? 6.017 -5.699 -14.406 1.00 81.88 113 SER A CA 1
ATOM 928 C C . SER A 1 113 ? 4.513 -6.005 -14.351 1.00 81.88 113 SER A C 1
ATOM 930 O O . SER A 1 113 ? 3.849 -5.738 -13.349 1.00 81.88 113 SER A O 1
ATOM 932 N N . ASP A 1 114 ? 3.958 -6.654 -15.375 1.00 78.38 114 ASP A N 1
ATOM 933 C CA . ASP A 1 114 ? 2.549 -7.077 -15.346 1.00 78.38 114 ASP A CA 1
ATOM 934 C C . ASP A 1 114 ? 2.247 -8.061 -14.205 1.00 78.38 114 ASP A C 1
ATOM 936 O O . ASP A 1 114 ? 1.154 -8.050 -13.633 1.00 78.38 114 ASP A O 1
ATOM 940 N N . VAL A 1 115 ? 3.221 -8.900 -13.841 1.00 75.38 115 VAL A N 1
ATOM 941 C CA . VAL A 1 115 ? 3.123 -9.804 -12.687 1.00 75.38 115 VAL A CA 1
ATOM 942 C C . VAL A 1 115 ? 3.174 -8.999 -11.382 1.00 75.38 115 VAL A C 1
ATOM 944 O O . VAL A 1 115 ? 2.332 -9.208 -10.508 1.00 75.38 115 VAL A O 1
ATOM 947 N N . GLY A 1 116 ? 4.074 -8.012 -11.299 1.00 77.19 116 GLY A N 1
ATOM 948 C CA . GLY A 1 116 ? 4.148 -6.998 -10.237 1.00 77.19 116 GLY A CA 1
ATOM 949 C C . GLY A 1 116 ? 2.832 -6.279 -9.994 1.00 77.19 116 GLY A C 1
ATOM 950 O O . GLY A 1 116 ? 2.349 -6.202 -8.866 1.00 77.19 116 GLY A O 1
ATOM 951 N N . VAL A 1 117 ? 2.206 -5.804 -11.063 1.00 81.12 117 VAL A N 1
ATOM 952 C CA . VAL A 1 117 ? 0.940 -5.074 -10.999 1.00 81.12 117 VAL A CA 1
ATOM 953 C C . VAL A 1 117 ? -0.208 -5.986 -10.572 1.00 81.12 117 VAL A C 1
ATOM 955 O O . VAL A 1 117 ? -1.015 -5.597 -9.730 1.00 81.12 117 VAL A O 1
ATOM 958 N N . LYS A 1 118 ? -0.272 -7.228 -11.067 1.00 83.00 118 LYS A N 1
ATOM 959 C CA . LYS A 1 118 ? -1.271 -8.209 -10.605 1.00 83.00 118 LYS A CA 1
ATOM 960 C C . LYS A 1 118 ? -1.121 -8.523 -9.115 1.00 83.00 118 LYS A C 1
ATOM 962 O O . LYS A 1 118 ? -2.127 -8.576 -8.404 1.00 83.00 118 LYS A O 1
ATOM 967 N N . ALA A 1 119 ? 0.111 -8.702 -8.637 1.00 79.88 119 ALA A N 1
ATOM 968 C CA . ALA A 1 119 ? 0.395 -8.913 -7.220 1.00 79.88 119 ALA A CA 1
ATOM 969 C C . ALA A 1 119 ? -0.008 -7.690 -6.379 1.00 79.88 119 ALA A C 1
ATOM 971 O O . ALA A 1 119 ? -0.716 -7.842 -5.382 1.00 79.88 119 ALA A O 1
ATOM 972 N N . LEU A 1 120 ? 0.334 -6.480 -6.837 1.00 83.12 120 LEU A N 1
ATOM 973 C CA . LEU A 1 120 ? -0.064 -5.222 -6.201 1.00 83.12 120 LEU A CA 1
ATOM 974 C C . LEU A 1 120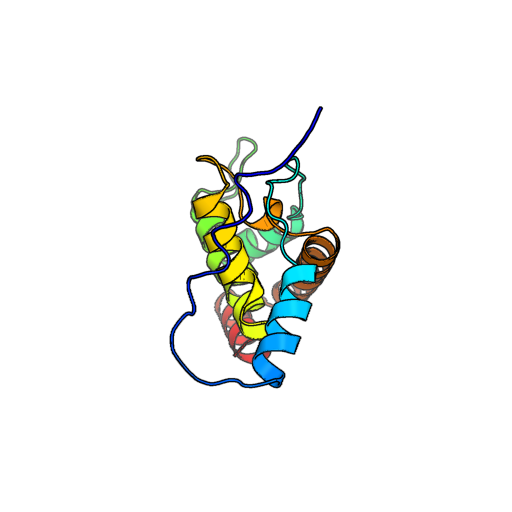 ? -1.591 -5.091 -6.101 1.00 83.12 120 LEU A C 1
ATOM 976 O O . LEU A 1 120 ? -2.105 -4.826 -5.017 1.00 83.12 120 LEU A O 1
ATOM 980 N N . ARG A 1 121 ? -2.332 -5.331 -7.191 1.00 85.06 121 ARG A N 1
ATOM 981 C CA . ARG A 1 121 ? -3.808 -5.291 -7.197 1.00 85.06 121 ARG A CA 1
ATOM 982 C C . ARG A 1 121 ? -4.405 -6.282 -6.198 1.00 85.06 121 ARG A C 1
ATOM 984 O O . ARG A 1 121 ? -5.315 -5.935 -5.448 1.00 85.06 121 ARG A O 1
ATOM 991 N N . ARG A 1 122 ? -3.870 -7.508 -6.141 1.00 86.38 122 ARG A N 1
ATOM 992 C CA . ARG A 1 122 ? -4.298 -8.523 -5.165 1.00 86.38 122 ARG A CA 1
ATOM 993 C C . ARG A 1 122 ? -4.031 -8.074 -3.729 1.00 86.38 122 ARG A C 1
ATOM 995 O O . ARG A 1 122 ? -4.877 -8.287 -2.864 1.00 86.38 122 ARG A O 1
ATOM 1002 N N . HIS A 1 123 ? -2.872 -7.474 -3.474 1.00 86.00 123 HIS A N 1
ATOM 1003 C CA . HIS A 1 123 ? -2.509 -6.941 -2.161 1.00 86.00 123 HIS A CA 1
ATOM 1004 C C . HIS A 1 123 ? -3.435 -5.803 -1.728 1.00 86.00 123 HIS A C 1
ATOM 1006 O O . HIS A 1 123 ? -3.978 -5.840 -0.628 1.00 86.00 123 HIS A O 1
ATOM 1012 N N . ILE A 1 124 ? -3.710 -4.856 -2.628 1.00 88.94 124 ILE A N 1
ATOM 1013 C CA . ILE A 1 124 ? -4.673 -3.771 -2.399 1.00 88.94 124 ILE A CA 1
ATOM 1014 C C . ILE A 1 124 ? -6.051 -4.337 -2.033 1.00 88.94 124 ILE A C 1
ATOM 1016 O O . ILE A 1 124 ? -6.640 -3.897 -1.050 1.00 88.94 124 ILE A O 1
ATOM 1020 N N . GLY A 1 125 ? -6.538 -5.354 -2.752 1.00 90.69 125 GLY A N 1
ATOM 1021 C CA . GLY A 1 125 ? -7.813 -6.005 -2.434 1.00 90.69 125 GLY A CA 1
ATOM 1022 C C . GLY A 1 125 ? -7.858 -6.612 -1.024 1.00 90.69 125 GLY A C 1
ATOM 1023 O O . GLY A 1 125 ? -8.863 -6.474 -0.329 1.00 90.69 125 GLY A O 1
ATOM 1024 N N . LYS A 1 126 ? -6.759 -7.224 -0.557 1.00 90.81 126 LYS A N 1
ATOM 1025 C CA . LYS A 1 126 ? -6.658 -7.728 0.828 1.00 90.81 126 LYS A CA 1
ATOM 1026 C C . LYS A 1 126 ? -6.754 -6.596 1.851 1.00 90.81 126 LYS A C 1
ATOM 1028 O O . LYS A 1 126 ? -7.410 -6.759 2.875 1.00 90.81 126 LYS A O 1
ATOM 1033 N N . ILE A 1 127 ? -6.098 -5.469 1.581 1.00 91.88 127 ILE A N 1
ATOM 1034 C CA . ILE A 1 127 ? -6.098 -4.307 2.477 1.00 91.88 127 ILE A CA 1
ATOM 1035 C C . ILE A 1 127 ? -7.477 -3.659 2.534 1.00 91.88 127 ILE A C 1
ATOM 1037 O O . ILE A 1 127 ? -7.925 -3.329 3.625 1.00 91.88 127 ILE A O 1
ATOM 1041 N N . ILE A 1 128 ? -8.168 -3.534 1.399 1.00 94.75 128 ILE A N 1
ATOM 1042 C CA . ILE A 1 128 ? -9.550 -3.037 1.354 1.00 94.75 128 ILE A CA 1
ATOM 1043 C C . ILE A 1 128 ? -10.458 -3.931 2.197 1.00 94.75 128 ILE A C 1
ATOM 1045 O O . ILE A 1 128 ? -11.124 -3.432 3.096 1.00 94.75 128 ILE A O 1
ATOM 1049 N N . GLY A 1 129 ? -10.422 -5.251 1.977 1.00 94.69 129 GLY A N 1
ATOM 1050 C CA . GLY A 1 129 ? -11.234 -6.191 2.754 1.00 94.69 129 GLY A CA 1
ATOM 1051 C C . GLY A 1 129 ? -10.903 -6.191 4.251 1.00 94.69 129 GLY A C 1
ATOM 1052 O O . GLY A 1 129 ? -11.776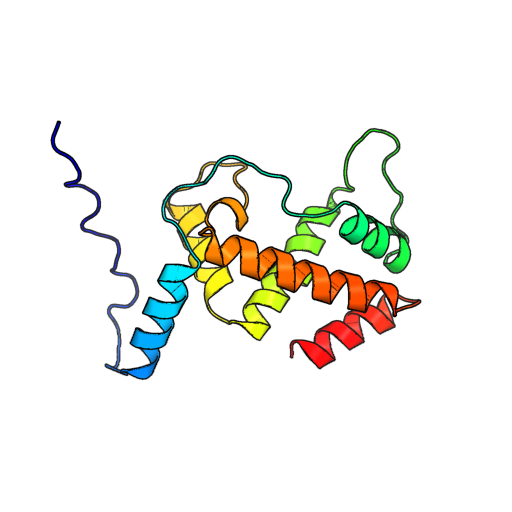 -6.410 5.083 1.00 94.69 129 GLY A O 1
ATOM 1053 N N . MET A 1 130 ? -9.648 -5.922 4.621 1.00 94.44 130 MET A N 1
ATOM 1054 C CA . MET A 1 130 ? -9.268 -5.729 6.021 1.00 94.44 130 MET A CA 1
ATOM 1055 C C . MET A 1 130 ? -9.837 -4.424 6.581 1.00 94.44 130 MET A C 1
ATOM 1057 O O . MET A 1 130 ? -10.441 -4.435 7.649 1.00 94.44 130 MET A O 1
ATOM 1061 N N . ALA A 1 131 ? -9.666 -3.317 5.857 1.00 95.19 131 ALA A N 1
ATOM 1062 C CA . ALA A 1 131 ? -10.142 -2.001 6.260 1.00 95.19 131 ALA A CA 1
ATOM 1063 C C . ALA A 1 131 ? -11.668 -1.975 6.431 1.00 95.19 131 ALA A C 1
ATOM 1065 O O . ALA A 1 131 ? -12.155 -1.441 7.427 1.00 95.19 131 ALA A O 1
ATOM 1066 N N . SER A 1 132 ? -12.414 -2.627 5.533 1.00 95.25 132 SER A N 1
ATOM 1067 C CA . SER A 1 132 ? -13.878 -2.701 5.586 1.00 95.25 132 SER A CA 1
ATOM 1068 C C . SER A 1 132 ? -14.414 -3.454 6.809 1.00 95.25 132 SER A C 1
ATOM 1070 O O . SER A 1 132 ? -15.563 -3.259 7.188 1.00 95.25 132 SER A O 1
ATOM 1072 N N . MET A 1 133 ? -13.609 -4.324 7.431 1.00 95.94 133 MET A N 1
ATOM 1073 C CA . MET A 1 133 ? -13.978 -5.037 8.664 1.00 95.94 133 MET A CA 1
ATOM 1074 C C . MET A 1 133 ? -13.635 -4.260 9.943 1.00 95.94 133 MET A C 1
ATOM 1076 O O . MET A 1 133 ? -13.975 -4.710 11.035 1.00 95.94 133 MET A O 1
ATOM 1080 N N . CYS A 1 134 ? -12.939 -3.127 9.833 1.00 96.69 134 CYS A N 1
ATOM 1081 C CA . CYS A 1 134 ? -12.539 -2.309 10.972 1.00 96.69 134 CYS A CA 1
ATOM 1082 C C . CYS A 1 134 ? -13.468 -1.104 11.134 1.00 96.69 134 CYS A C 1
ATOM 1084 O O . CYS A 1 134 ? -13.825 -0.433 10.164 1.00 96.69 134 CYS A O 1
ATOM 1086 N N . GLU A 1 135 ? -13.820 -0.786 12.374 1.00 95.38 135 GLU A N 1
ATOM 1087 C CA . GLU A 1 135 ? -14.640 0.383 12.703 1.00 95.38 135 GLU A CA 1
ATOM 1088 C C . GLU A 1 135 ? -13.783 1.616 12.992 1.00 95.38 135 GLU A C 1
ATOM 1090 O O . GLU A 1 135 ? -14.180 2.728 12.649 1.00 95.38 135 GLU A O 1
ATOM 1095 N N . THR A 1 136 ? -12.590 1.420 13.563 1.00 96.38 136 THR A N 1
ATOM 1096 C CA . THR A 1 136 ? -11.673 2.507 13.931 1.00 96.38 136 THR A CA 1
ATOM 1097 C C . THR A 1 136 ? -10.293 2.332 13.307 1.00 96.38 136 THR A C 1
ATOM 1099 O O . THR A 1 136 ? -9.869 1.219 12.968 1.00 96.38 136 THR A O 1
ATOM 1102 N N . LYS A 1 137 ? -9.553 3.440 13.190 1.00 94.94 137 LYS A N 1
ATOM 1103 C CA . LYS A 1 137 ? -8.144 3.443 12.776 1.00 94.94 137 LYS A CA 1
ATOM 1104 C C . LYS A 1 137 ? -7.301 2.466 13.594 1.00 94.94 137 LYS A C 1
ATOM 1106 O O . LYS A 1 137 ? -6.462 1.773 13.032 1.00 94.94 137 LYS A O 1
ATOM 1111 N N . GLU A 1 138 ? -7.496 2.410 14.906 1.00 96.38 138 GLU A N 1
ATOM 1112 C CA . GLU A 1 138 ? -6.688 1.592 15.816 1.00 96.38 138 GLU A CA 1
ATOM 1113 C C . GLU A 1 138 ? -6.873 0.102 15.522 1.00 96.38 138 GLU A C 1
ATOM 1115 O O . GLU A 1 138 ? -5.897 -0.648 15.487 1.00 96.38 138 GLU A O 1
ATOM 1120 N N . GLN A 1 139 ? -8.112 -0.319 15.245 1.00 96.75 139 GLN A N 1
ATOM 1121 C CA . GLN A 1 139 ? -8.403 -1.691 14.830 1.00 96.75 139 GLN A CA 1
ATOM 1122 C C . GLN A 1 139 ? -7.716 -2.026 13.503 1.00 96.75 139 GLN A C 1
ATOM 1124 O O . GLN A 1 139 ? -7.119 -3.094 13.373 1.00 96.75 139 GLN A O 1
ATOM 1129 N N . TYR A 1 140 ? -7.763 -1.103 12.540 1.00 96.44 140 TYR A N 1
ATOM 1130 C CA . TYR A 1 140 ? -7.134 -1.278 11.234 1.00 96.44 140 TYR A CA 1
ATOM 1131 C C . TYR A 1 140 ? -5.605 -1.366 11.325 1.00 96.44 140 TYR A C 1
ATOM 1133 O O . TYR A 1 140 ? -5.013 -2.303 10.792 1.00 96.44 140 TYR A O 1
ATOM 1141 N N . GLU A 1 141 ? -4.958 -0.445 12.041 1.00 93.75 141 GLU A N 1
ATOM 1142 C CA . GLU A 1 141 ? -3.501 -0.451 12.237 1.00 93.75 141 GLU A CA 1
ATOM 1143 C C . GLU A 1 141 ? -3.052 -1.721 12.975 1.00 93.75 141 GLU A C 1
ATOM 1145 O O . GLU A 1 141 ? -2.087 -2.368 12.569 1.00 93.75 141 GLU A O 1
ATOM 1150 N N . SER A 1 142 ? -3.800 -2.149 13.998 1.00 94.31 142 SER A N 1
ATOM 1151 C CA . SER A 1 142 ? -3.529 -3.405 14.706 1.00 94.31 142 SER A CA 1
ATOM 1152 C C . SER A 1 142 ? -3.691 -4.632 13.800 1.00 94.31 142 SER A C 1
ATOM 1154 O O . SER A 1 142 ? -2.879 -5.559 13.851 1.00 94.31 142 SER A O 1
ATOM 1156 N N . ALA A 1 143 ? -4.709 -4.648 12.935 1.00 92.62 143 ALA A N 1
ATOM 1157 C CA . ALA A 1 143 ? -4.912 -5.723 11.970 1.00 92.62 143 ALA A CA 1
ATOM 1158 C C . ALA A 1 143 ? -3.780 -5.781 10.932 1.00 92.62 143 ALA A C 1
ATOM 1160 O O . ALA A 1 143 ? -3.282 -6.874 10.650 1.00 92.62 143 ALA A O 1
ATOM 1161 N N . LEU A 1 144 ? -3.327 -4.628 10.426 1.00 90.56 144 LEU A N 1
ATOM 1162 C CA . LEU A 1 144 ? -2.176 -4.540 9.528 1.00 90.56 144 LEU A CA 1
ATOM 1163 C C . LEU A 1 144 ? -0.913 -5.085 10.191 1.00 90.56 144 LEU A C 1
ATOM 1165 O O . LEU A 1 144 ? -0.234 -5.927 9.608 1.00 90.56 144 LEU A O 1
ATOM 1169 N N . GLU A 1 145 ? -0.616 -4.638 11.411 1.00 88.12 145 GLU A N 1
ATOM 1170 C CA . GLU A 1 145 ? 0.542 -5.121 12.159 1.00 88.12 145 GLU A CA 1
ATOM 1171 C C . GLU A 1 145 ? 0.459 -6.615 12.433 1.00 88.12 145 GLU A C 1
ATOM 1173 O O . GLU A 1 145 ? 1.472 -7.287 12.369 1.00 88.12 145 GLU A O 1
ATOM 1178 N N . ARG A 1 146 ? -0.721 -7.165 12.719 1.00 88.56 146 ARG A N 1
ATOM 1179 C CA . ARG A 1 146 ? -0.872 -8.599 12.991 1.00 88.56 146 ARG A CA 1
ATOM 1180 C C . ARG A 1 146 ? -0.686 -9.464 11.745 1.00 88.56 146 ARG A C 1
ATOM 1182 O O . ARG A 1 146 ? -0.181 -10.576 11.859 1.00 88.56 146 ARG A O 1
ATOM 1189 N N . VAL A 1 147 ? -1.143 -8.995 10.586 1.00 85.69 147 VAL A N 1
ATOM 1190 C CA . VAL A 1 147 ? -1.117 -9.770 9.333 1.00 85.69 147 VAL A CA 1
ATOM 1191 C C . VAL A 1 147 ? 0.210 -9.623 8.590 1.00 85.69 147 VAL A C 1
ATOM 1193 O O . VAL A 1 147 ? 0.637 -10.569 7.935 1.00 85.69 147 VAL A O 1
ATOM 1196 N N . PHE A 1 148 ? 0.855 -8.460 8.692 1.00 79.94 148 PHE A N 1
ATOM 1197 C CA . PHE A 1 148 ? 2.059 -8.114 7.933 1.00 79.94 148 PHE A CA 1
ATOM 1198 C C . PHE A 1 148 ? 3.271 -7.812 8.835 1.00 79.94 148 PHE A C 1
ATOM 1200 O O . PHE A 1 148 ? 4.144 -7.051 8.417 1.00 79.94 148 PHE A O 1
ATOM 1207 N N . LYS A 1 149 ? 3.305 -8.334 10.073 1.00 63.25 149 LYS A N 1
ATOM 1208 C CA . LYS A 1 149 ? 4.464 -8.206 10.979 1.00 63.25 149 LYS A CA 1
ATOM 1209 C C . LYS A 1 149 ? 5.667 -8.995 10.504 1.00 63.25 149 LYS A C 1
ATOM 1211 O O . LYS A 1 149 ? 5.467 -10.165 10.113 1.00 63.25 149 LYS A O 1
#

Radius of gyration: 17.81 Å; chains: 1; bounding box: 45×39×52 Å

Secondary structure (DSSP, 8-state):
----SSSSS-S-S--SS---HHHHHHHHHHHTTB-SSPPPP---S-HHHHHHHHHHTTPPPPSSSS--TTHHHHIIIIIIIHHHHHHTTHHHHHHHHHHHHPPTT--GGGGB-HHHHHHHHHHHHHHHHHHHT-SSHHHHHHHHHHH--